Protein AF-A0ABD1NNC6-F1 (afdb_monomer_lite)

Organism: NCBI:txid126358

InterPro domains:
  IPR027443 Isopenicillin N synthase-like superfamily [G3DSA:2.60.120.330] (2-111)

Radius of gyration: 22.39 Å; chains: 1; bounding box: 36×54×61 Å

Secondary structure (DSSP, 8-state):
--------PPPP-TT-------TTT----------SSS------------TT-EE----SSTTPPPS-SS-EEHHHHHHHHHHHHHHHHHHHHHHHHHHHHHHTT--THHHHTT--

Sequence (116 aa):
MDGSKIWIAIQSMDGAFVVKLGDHGHNANHQVVVNSNYNKLSIETFQNPAPEAIVYLLKVRAGEKLVLEEPIMFSKMYKRKLSKNLELVRLKKLAKEKQLNQETNVKPELVEEILA

pLDDT: mean 80.96, std 15.36, range [38.5, 96.5]

Foldseek 3Di:
DDPDPDDDDDDDDPPDDDDADPPQPPHDDDDDDDDPPDDDDDDDDDDFDDQQDWDDRDDPDPPDDTPDPDIDRRVVVVVVVVVVVVVVVVVVVVVVVVVVVVVVVPDPVVVVVVVD

Structure (mmCIF, N/CA/C/O backbone):
data_AF-A0ABD1NNC6-F1
#
_entry.id   AF-A0ABD1NNC6-F1
#
loop_
_atom_site.group_PDB
_atom_site.id
_atom_site.type_symbol
_atom_site.label_atom_id
_atom_site.label_alt_id
_atom_site.label_comp_id
_atom_site.label_asym_id
_atom_site.label_entity_id
_atom_site.label_seq_id
_atom_site.pdbx_PDB_ins_code
_atom_site.Cartn_x
_atom_site.Cartn_y
_atom_site.Cartn_z
_atom_site.occupancy
_atom_site.B_iso_or_equiv
_atom_site.auth_seq_id
_atom_site.auth_comp_id
_atom_site.auth_asym_id
_atom_site.auth_atom_id
_atom_site.pdbx_PDB_model_num
ATOM 1 N N . MET A 1 1 ? -18.400 26.680 -4.429 1.00 38.50 1 MET A N 1
ATOM 2 C CA . MET A 1 1 ? -19.390 25.585 -4.494 1.00 38.50 1 MET A CA 1
ATOM 3 C C . MET A 1 1 ? -18.666 24.402 -5.090 1.00 38.50 1 MET A C 1
ATOM 5 O O . MET A 1 1 ? -18.397 24.388 -6.285 1.00 38.50 1 MET A O 1
ATOM 9 N N . ASP A 1 2 ? -18.235 23.492 -4.232 1.00 46.38 2 ASP A N 1
ATOM 10 C CA . ASP A 1 2 ? -17.313 22.425 -4.597 1.00 46.38 2 ASP A CA 1
ATOM 11 C C . ASP A 1 2 ? -18.135 21.314 -5.247 1.00 46.38 2 ASP A C 1
ATOM 13 O O . ASP A 1 2 ? -19.004 20.726 -4.605 1.00 46.38 2 ASP A O 1
ATOM 17 N N . GLY A 1 3 ? -17.915 21.079 -6.542 1.00 46.53 3 GLY A N 1
ATOM 18 C CA . GLY A 1 3 ? -18.621 20.064 -7.320 1.00 46.53 3 GLY A CA 1
ATOM 19 C C . GLY A 1 3 ? -18.517 18.678 -6.675 1.00 46.53 3 GLY A C 1
ATOM 20 O O .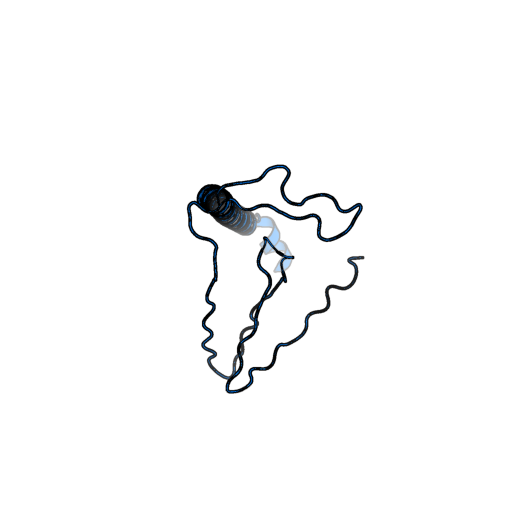 GLY A 1 3 ? -17.465 18.045 -6.713 1.00 46.53 3 GLY A O 1
ATOM 21 N N . SER A 1 4 ? -19.614 18.281 -6.025 1.00 54.50 4 SER A N 1
ATOM 22 C CA . SER A 1 4 ? -20.064 16.938 -5.627 1.00 54.50 4 SER A CA 1
ATOM 23 C C . SER A 1 4 ? -19.012 15.816 -5.583 1.00 54.50 4 SER A C 1
ATOM 25 O O . SER A 1 4 ? -18.989 14.910 -6.416 1.00 54.50 4 SER A O 1
ATOM 27 N N . LYS A 1 5 ? -18.211 15.773 -4.512 1.00 72.62 5 LYS A N 1
ATOM 28 C CA . LYS A 1 5 ? -17.555 14.520 -4.103 1.00 72.62 5 LYS A CA 1
ATOM 29 C C . LYS A 1 5 ? -18.616 13.563 -3.555 1.00 72.62 5 LYS A C 1
ATOM 31 O O . LYS A 1 5 ? -19.094 13.742 -2.438 1.00 72.62 5 LYS A O 1
ATOM 36 N N . ILE A 1 6 ? -18.988 12.565 -4.350 1.00 85.25 6 ILE A N 1
ATOM 37 C CA . ILE A 1 6 ? -19.880 11.484 -3.921 1.00 85.25 6 ILE A CA 1
ATOM 38 C C . ILE A 1 6 ? -19.051 10.462 -3.142 1.00 85.25 6 ILE A C 1
ATOM 40 O O . ILE A 1 6 ? -18.048 9.954 -3.643 1.00 85.25 6 ILE A O 1
ATOM 44 N N . TRP A 1 7 ? -19.479 10.153 -1.920 1.00 89.19 7 TRP A N 1
ATOM 45 C CA . TRP A 1 7 ? -18.920 9.066 -1.121 1.00 89.19 7 TRP A CA 1
ATOM 46 C C . TRP A 1 7 ? -19.817 7.840 -1.235 1.00 89.19 7 TRP A C 1
ATOM 48 O O . TRP A 1 7 ? -21.020 7.927 -1.002 1.00 89.19 7 TRP A O 1
ATOM 58 N N . ILE A 1 8 ? -19.226 6.697 -1.574 1.00 90.06 8 ILE A N 1
ATOM 59 C CA . ILE A 1 8 ? -19.934 5.420 -1.678 1.00 90.06 8 ILE A CA 1
ATOM 60 C C . ILE A 1 8 ? -19.445 4.514 -0.551 1.00 90.06 8 ILE A C 1
ATOM 62 O O . ILE A 1 8 ? -18.240 4.308 -0.387 1.00 90.06 8 ILE A O 1
ATOM 66 N N . ALA A 1 9 ? -20.379 3.976 0.231 1.00 92.00 9 ALA A N 1
ATOM 67 C CA . ALA A 1 9 ? -20.068 2.983 1.246 1.00 92.00 9 ALA A CA 1
ATOM 68 C C . ALA A 1 9 ? -19.806 1.629 0.577 1.00 92.00 9 ALA A C 1
ATOM 70 O O . ALA A 1 9 ? -20.667 1.093 -0.117 1.00 92.00 9 ALA A O 1
ATOM 71 N N . ILE A 1 10 ? -18.620 1.069 0.803 1.00 91.56 10 ILE A N 1
ATOM 72 C CA . ILE A 1 10 ? -18.273 -0.263 0.309 1.00 91.56 10 ILE A CA 1
ATOM 73 C C . ILE A 1 10 ? -18.679 -1.296 1.359 1.00 91.56 10 ILE A C 1
ATOM 75 O O . ILE A 1 10 ? -18.154 -1.292 2.477 1.00 91.56 10 ILE A O 1
ATOM 79 N N . GLN A 1 11 ? -19.624 -2.165 1.000 1.00 90.69 11 GLN A N 1
ATOM 80 C CA . GLN A 1 11 ? -20.038 -3.278 1.849 1.00 90.69 11 GLN A CA 1
ATOM 81 C C . GLN A 1 11 ? -18.976 -4.380 1.843 1.00 90.69 11 GLN A C 1
ATOM 83 O O . GLN A 1 11 ? -18.386 -4.690 0.810 1.00 90.69 11 GLN A O 1
ATOM 88 N N . SER A 1 12 ? -18.735 -4.970 3.013 1.00 88.31 12 SER A N 1
ATOM 89 C CA . SER A 1 12 ? -17.918 -6.177 3.116 1.00 88.31 12 SER A CA 1
ATOM 90 C C . SER A 1 12 ? -18.702 -7.361 2.552 1.00 88.31 12 SER A C 1
ATOM 92 O O . SER A 1 12 ? -19.861 -7.550 2.911 1.00 88.31 12 SER A O 1
ATOM 94 N N . MET A 1 13 ? -18.060 -8.163 1.708 1.00 91.94 13 MET A N 1
ATOM 95 C CA . MET A 1 13 ? -18.619 -9.395 1.154 1.00 91.94 13 MET A CA 1
ATOM 96 C C . MET A 1 13 ? -17.659 -10.541 1.444 1.00 91.94 13 MET A C 1
ATOM 98 O O . MET A 1 13 ? -16.443 -10.361 1.352 1.00 91.94 13 MET A O 1
ATOM 102 N N . ASP A 1 14 ? -18.199 -11.700 1.807 1.00 95.00 14 ASP A N 1
ATOM 103 C CA . ASP A 1 14 ? -17.374 -12.881 2.034 1.00 95.00 14 ASP A CA 1
ATOM 104 C C . ASP A 1 14 ? -16.708 -13.342 0.727 1.00 95.00 14 ASP A C 1
ATOM 106 O O . ASP A 1 14 ? -17.286 -13.223 -0.356 1.00 95.00 14 ASP A O 1
ATOM 110 N N . GLY A 1 15 ? -15.464 -13.810 0.823 1.00 95.06 15 GLY A N 1
ATOM 111 C CA . GLY A 1 15 ? -14.674 -14.257 -0.329 1.00 95.06 15 GLY A CA 1
ATOM 112 C C . GLY A 1 15 ? -14.255 -13.166 -1.329 1.00 95.06 15 GLY A C 1
ATOM 113 O O . GLY A 1 15 ? -13.762 -13.503 -2.404 1.00 95.06 15 GLY A O 1
ATOM 114 N N . ALA A 1 16 ? -14.417 -11.876 -1.009 1.00 95.19 16 ALA A N 1
ATOM 115 C CA . ALA A 1 16 ? -14.091 -10.772 -1.915 1.00 95.19 16 ALA A CA 1
ATOM 116 C C . ALA A 1 16 ? -13.020 -9.822 -1.357 1.00 95.19 16 ALA A C 1
ATOM 118 O O . ALA A 1 16 ? -12.905 -9.603 -0.151 1.00 95.19 16 ALA A O 1
ATOM 119 N N . PHE A 1 17 ? -12.272 -9.188 -2.263 1.00 94.69 17 PHE A N 1
ATOM 120 C CA . PHE A 1 17 ? -11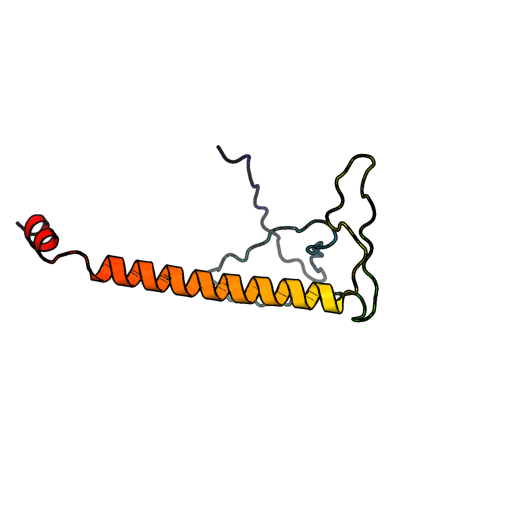.368 -8.081 -1.954 1.00 94.69 17 PHE A CA 1
ATOM 121 C C . PHE A 1 17 ? -11.675 -6.864 -2.827 1.00 94.69 17 PHE A C 1
ATOM 123 O O . PHE A 1 17 ? -12.152 -6.976 -3.955 1.00 94.69 17 PHE A O 1
ATOM 130 N N . VAL A 1 18 ? -11.383 -5.678 -2.295 1.00 92.75 18 VAL A N 1
ATOM 131 C CA . VAL A 1 18 ? -11.535 -4.408 -3.011 1.00 92.75 18 VAL A CA 1
ATOM 132 C C . VAL A 1 18 ? -10.196 -4.040 -3.633 1.00 92.75 18 VAL A C 1
ATOM 134 O O . VAL A 1 18 ? -9.200 -3.907 -2.923 1.00 92.75 18 VAL A O 1
ATOM 137 N N . VAL A 1 19 ? -10.175 -3.831 -4.949 1.00 91.56 19 VAL A N 1
ATOM 138 C CA . VAL A 1 19 ? -8.993 -3.335 -5.664 1.00 91.56 19 VAL A CA 1
ATOM 139 C C . VAL A 1 19 ? -9.117 -1.829 -5.854 1.00 91.56 19 VAL A C 1
ATOM 141 O O . VAL A 1 19 ? -10.140 -1.337 -6.328 1.00 91.56 19 VAL A O 1
ATOM 144 N N . LYS A 1 20 ? -8.062 -1.092 -5.504 1.00 88.94 20 LYS A N 1
ATOM 145 C CA . LYS A 1 20 ? -7.963 0.352 -5.730 1.00 88.94 20 LYS A CA 1
ATOM 146 C C . LYS A 1 20 ? -6.801 0.653 -6.662 1.00 88.94 20 LYS A C 1
ATOM 148 O O . LYS A 1 20 ? -5.727 0.067 -6.536 1.00 88.94 20 LYS A O 1
ATOM 153 N N . LEU A 1 21 ? -7.001 1.623 -7.549 1.00 85.69 21 LEU A N 1
ATOM 154 C CA . LEU A 1 21 ? -5.903 2.214 -8.301 1.00 85.69 21 LEU A CA 1
ATOM 155 C C . LEU A 1 21 ? -5.135 3.175 -7.393 1.00 85.69 21 LEU A C 1
ATOM 157 O O . LEU A 1 21 ? -5.705 4.082 -6.783 1.00 85.69 21 LEU A O 1
ATOM 161 N N . GLY A 1 22 ? -3.828 2.946 -7.293 1.00 79.62 22 GLY A N 1
ATOM 162 C CA . GLY A 1 22 ? -2.929 3.828 -6.561 1.00 79.62 22 GLY A CA 1
ATOM 163 C C . GLY A 1 22 ? -2.646 5.130 -7.311 1.00 79.62 22 GLY A C 1
ATOM 164 O O . GLY A 1 22 ? -3.129 5.362 -8.423 1.00 79.62 22 GLY A O 1
ATOM 165 N N . ASP A 1 23 ? -1.773 5.946 -6.719 1.00 72.88 23 ASP A N 1
ATOM 166 C CA . ASP A 1 23 ? -1.337 7.254 -7.236 1.00 72.88 23 ASP A CA 1
ATOM 167 C C . ASP A 1 23 ? -0.848 7.244 -8.697 1.00 72.88 23 ASP A C 1
ATOM 169 O O . ASP A 1 23 ? -0.834 8.286 -9.345 1.00 72.88 23 ASP A O 1
ATOM 173 N N . HIS A 1 24 ? -0.457 6.080 -9.219 1.00 69.06 24 HIS A N 1
ATOM 174 C CA . HIS A 1 24 ? 0.128 5.915 -10.551 1.00 69.06 24 HIS A CA 1
ATOM 175 C C . HIS A 1 24 ? -0.887 5.562 -11.652 1.00 69.06 24 HIS A C 1
ATOM 177 O O . HIS A 1 24 ? -0.529 5.614 -12.823 1.00 69.06 24 HIS A O 1
ATOM 183 N N . GLY A 1 25 ? -2.124 5.185 -11.299 1.00 60.22 25 GLY A N 1
ATOM 184 C 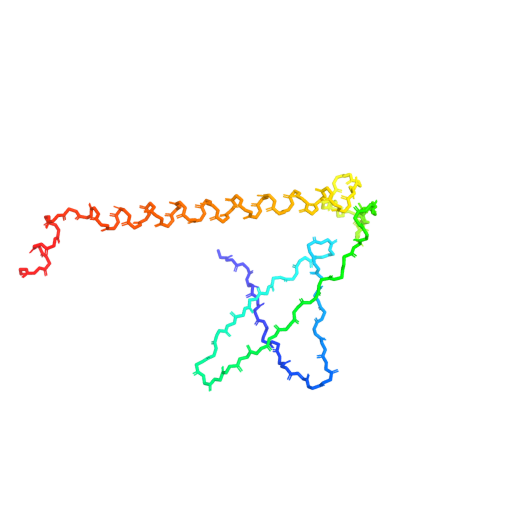CA . GLY A 1 25 ? -3.168 4.787 -12.259 1.00 60.22 25 GLY A CA 1
ATOM 185 C C . GLY A 1 25 ? -4.298 5.811 -12.370 1.00 60.22 25 GLY A C 1
ATOM 186 O O . GLY A 1 25 ? -4.635 6.243 -13.465 1.00 60.22 25 GLY A O 1
ATOM 187 N N . HIS A 1 26 ? -4.861 6.199 -11.224 1.00 66.69 26 HIS A N 1
ATOM 188 C CA . HIS A 1 26 ? -5.778 7.321 -10.986 1.00 66.69 26 HIS A CA 1
ATOM 189 C C . HIS A 1 26 ? -6.173 7.187 -9.509 1.00 66.69 26 HIS A C 1
ATOM 191 O O . HIS A 1 26 ? -6.854 6.225 -9.158 1.00 66.69 26 HIS A O 1
ATOM 197 N N . ASN A 1 27 ? -5.695 8.062 -8.620 1.00 70.44 27 ASN A N 1
ATOM 198 C CA . ASN A 1 27 ? -5.890 7.847 -7.182 1.00 70.44 27 ASN A CA 1
ATOM 199 C C . ASN A 1 27 ? -7.386 7.870 -6.815 1.00 70.44 27 ASN A C 1
ATOM 201 O O . ASN A 1 27 ? -8.062 8.888 -6.983 1.00 70.44 27 ASN A O 1
ATOM 205 N N . ALA A 1 28 ? -7.879 6.759 -6.269 1.00 77.94 28 ALA A N 1
ATOM 206 C CA . ALA A 1 28 ? -9.190 6.689 -5.645 1.00 77.94 28 ALA A CA 1
ATOM 207 C C . ALA A 1 28 ? -9.100 7.102 -4.165 1.00 77.94 28 ALA A C 1
ATOM 209 O O . ALA A 1 28 ? -8.665 6.329 -3.300 1.00 77.94 28 ALA A O 1
ATOM 210 N N . ASN A 1 29 ? -9.562 8.322 -3.867 1.00 84.88 29 ASN A N 1
ATOM 211 C CA . ASN A 1 29 ? -9.706 8.788 -2.490 1.00 84.88 29 ASN A CA 1
ATOM 212 C C . ASN A 1 29 ? -10.585 7.818 -1.696 1.00 84.88 29 ASN A C 1
ATOM 214 O O . ASN A 1 29 ? -11.666 7.431 -2.136 1.00 84.88 29 ASN A O 1
ATOM 218 N N . HIS A 1 30 ? -10.136 7.460 -0.500 1.00 88.69 30 HIS A N 1
ATOM 219 C CA . HIS A 1 30 ? -10.889 6.612 0.406 1.00 88.69 30 HIS A CA 1
ATOM 220 C C . HIS A 1 30 ? -10.679 7.069 1.844 1.00 88.69 30 HIS A C 1
ATOM 222 O O . HIS A 1 30 ? -9.669 7.684 2.184 1.00 88.69 30 HIS A O 1
ATOM 228 N N . GLN A 1 31 ? -11.654 6.755 2.686 1.00 91.25 31 GLN A N 1
ATOM 229 C CA . GLN A 1 31 ? -11.606 7.014 4.114 1.00 91.25 31 GLN A CA 1
ATOM 230 C C . GLN A 1 31 ? -12.254 5.853 4.859 1.00 91.25 31 GLN A C 1
ATOM 232 O O . GLN A 1 31 ? -13.063 5.112 4.296 1.00 91.25 31 GLN A O 1
ATOM 237 N N . VAL A 1 32 ? -11.901 5.714 6.130 1.00 91.19 32 VAL A N 1
ATOM 238 C CA . VAL A 1 32 ? -12.550 4.779 7.044 1.00 91.19 32 VAL A CA 1
ATOM 239 C C . VAL A 1 32 ? -13.362 5.598 8.034 1.00 91.19 32 VAL A C 1
ATOM 241 O O . VAL A 1 32 ? -12.845 6.536 8.635 1.00 91.19 32 VAL A O 1
ATOM 244 N N . VAL A 1 33 ? -14.636 5.244 8.184 1.00 90.12 33 VAL A N 1
ATOM 245 C CA . VAL A 1 33 ? -15.521 5.816 9.201 1.00 90.12 33 VAL A CA 1
ATOM 246 C C . VAL A 1 33 ? -15.627 4.809 10.340 1.00 90.12 33 VAL A C 1
ATOM 248 O O . VAL A 1 33 ? -15.858 3.622 10.101 1.00 90.12 33 VAL A O 1
ATOM 251 N N . VAL A 1 34 ? -15.401 5.277 11.565 1.00 89.88 34 VAL A N 1
ATOM 252 C CA . VAL A 1 34 ? -15.413 4.439 12.769 1.00 89.88 34 VAL A CA 1
ATOM 253 C C . VAL A 1 34 ? -16.853 4.055 13.114 1.00 89.88 34 VAL A C 1
ATOM 255 O O . VAL A 1 34 ? -17.764 4.864 12.948 1.00 89.88 34 VAL A O 1
ATOM 258 N N . ASN A 1 35 ? -17.057 2.828 13.594 1.00 88.00 35 ASN A N 1
ATOM 259 C CA . ASN A 1 35 ? -18.346 2.353 14.091 1.00 88.00 35 ASN A CA 1
ATOM 260 C C . ASN A 1 35 ? -18.282 2.207 15.622 1.00 88.00 35 ASN A C 1
ATOM 262 O O . ASN A 1 35 ? -17.281 1.722 16.140 1.00 88.00 35 ASN A O 1
ATOM 266 N N . SER A 1 36 ? -19.334 2.619 16.335 1.00 92.88 36 SER A N 1
ATOM 267 C CA . SER A 1 36 ? -19.448 2.515 17.799 1.00 92.88 36 SER A CA 1
ATOM 268 C C . SER A 1 36 ? -19.852 1.128 18.309 1.00 92.88 36 SER A C 1
ATOM 270 O O . SER A 1 36 ? -19.700 0.848 19.492 1.00 92.88 36 SER A O 1
ATOM 272 N N . ASN A 1 37 ? -20.400 0.274 17.447 1.00 95.19 37 ASN A N 1
ATOM 273 C CA . ASN A 1 37 ? -21.106 -0.944 17.850 1.00 95.19 37 ASN A CA 1
ATOM 274 C C . ASN A 1 37 ? -20.249 -2.206 17.726 1.00 95.19 37 ASN A C 1
ATOM 276 O O . ASN A 1 37 ? -20.574 -3.230 18.320 1.00 95.19 37 ASN A O 1
ATOM 280 N N . TYR A 1 38 ? -19.189 -2.168 16.919 1.00 90.56 38 TYR A N 1
ATOM 281 C CA . TYR A 1 38 ? -18.334 -3.326 16.681 1.00 90.56 38 TYR A CA 1
ATOM 282 C C . TYR A 1 38 ? -16.949 -2.927 16.180 1.00 90.56 38 TYR A C 1
ATOM 284 O O . TYR A 1 38 ? -16.747 -1.873 15.575 1.00 90.56 38 TYR A O 1
ATOM 292 N N . ASN A 1 39 ? -16.003 -3.842 16.374 1.00 92.62 39 ASN A N 1
ATOM 293 C CA . ASN A 1 39 ? -14.652 -3.720 15.849 1.00 92.62 39 ASN A CA 1
ATOM 294 C C . ASN A 1 39 ? -14.602 -4.184 14.388 1.00 92.62 39 ASN A C 1
ATOM 296 O O . ASN A 1 39 ? -15.225 -5.179 14.018 1.00 92.62 39 ASN A O 1
ATOM 300 N N . LYS A 1 40 ? -13.820 -3.490 13.556 1.00 90.94 40 LYS A N 1
ATOM 301 C CA . LYS A 1 40 ? -13.536 -3.889 12.172 1.00 90.94 40 LYS A CA 1
ATOM 302 C C . LYS A 1 40 ? -12.028 -4.011 11.976 1.00 90.94 40 LYS A C 1
ATOM 304 O O . LYS A 1 40 ? -11.308 -3.034 12.153 1.00 90.94 40 LYS A O 1
ATOM 309 N N . LEU A 1 41 ? -11.571 -5.193 11.563 1.00 92.38 41 LEU A N 1
ATOM 310 C CA . LEU A 1 41 ? -10.209 -5.414 11.079 1.00 92.38 41 LEU A CA 1
ATOM 311 C C . LEU A 1 41 ? -10.205 -5.356 9.548 1.00 92.38 41 LEU A C 1
ATOM 313 O O . LEU A 1 41 ? -11.113 -5.860 8.887 1.00 92.38 41 LEU A O 1
ATOM 317 N N . SER A 1 42 ? -9.209 -4.703 8.963 1.00 91.88 42 SER A N 1
ATOM 318 C CA . SER A 1 42 ? -9.019 -4.645 7.512 1.00 91.88 42 SER A CA 1
ATOM 319 C C . SER A 1 42 ? -7.530 -4.690 7.200 1.00 91.88 42 SER A C 1
ATOM 321 O O . SER A 1 42 ? -6.733 -4.085 7.913 1.00 91.88 42 SER A O 1
ATOM 323 N N . ILE A 1 43 ? -7.169 -5.422 6.148 1.00 94.19 43 ILE A N 1
ATOM 324 C CA . ILE A 1 43 ? -5.790 -5.586 5.683 1.00 94.19 43 ILE A CA 1
ATOM 325 C C . ILE A 1 43 ? -5.716 -4.986 4.281 1.00 94.19 43 ILE A C 1
ATOM 327 O O . ILE A 1 43 ? -6.513 -5.342 3.416 1.00 94.19 43 ILE A O 1
ATOM 331 N N . GLU A 1 44 ? -4.774 -4.072 4.058 1.00 93.31 44 GLU A N 1
ATOM 332 C CA . GLU A 1 44 ? -4.504 -3.488 2.743 1.00 93.31 44 GLU A CA 1
ATOM 333 C C . GLU A 1 44 ? -3.094 -3.884 2.304 1.00 93.31 44 GLU A C 1
ATOM 335 O O . GLU A 1 44 ? -2.118 -3.663 3.021 1.00 93.31 44 GLU A O 1
ATOM 340 N N . THR A 1 45 ? -2.992 -4.495 1.126 1.00 94.31 45 THR A N 1
ATOM 341 C CA . THR A 1 45 ? -1.713 -4.903 0.539 1.00 94.31 45 THR A CA 1
ATOM 342 C C . THR A 1 45 ? -1.416 -4.062 -0.689 1.00 94.31 45 THR A C 1
ATOM 344 O O . THR A 1 45 ? -2.269 -3.926 -1.568 1.00 94.31 45 THR A O 1
ATOM 347 N N . PHE A 1 46 ? -0.192 -3.550 -0.786 1.00 90.31 46 PHE A N 1
ATOM 348 C CA . PHE A 1 46 ? 0.251 -2.752 -1.923 1.00 90.31 46 PHE A CA 1
ATOM 349 C C . PHE A 1 46 ? 1.061 -3.617 -2.883 1.00 90.31 46 PHE A C 1
ATOM 351 O O . PHE A 1 46 ? 2.158 -4.060 -2.550 1.00 90.31 46 PHE A O 1
ATOM 358 N N . GLN A 1 47 ? 0.524 -3.827 -4.082 1.00 92.31 47 GLN A N 1
ATOM 359 C CA . GLN A 1 47 ? 1.242 -4.479 -5.173 1.00 92.31 47 GLN A CA 1
ATOM 360 C C . GLN A 1 47 ? 2.005 -3.409 -5.954 1.00 92.31 47 GLN A C 1
ATOM 362 O O . GLN A 1 47 ? 1.408 -2.591 -6.653 1.00 92.31 47 GLN A O 1
ATOM 367 N N . ASN A 1 48 ? 3.324 -3.381 -5.776 1.00 91.00 48 ASN A N 1
ATOM 368 C CA . ASN A 1 48 ? 4.204 -2.361 -6.334 1.00 91.00 48 ASN A CA 1
ATOM 369 C C . ASN A 1 48 ? 5.185 -2.972 -7.346 1.00 91.00 48 ASN A C 1
ATOM 371 O O . ASN A 1 48 ? 5.555 -4.138 -7.203 1.00 91.00 48 ASN A O 1
ATOM 375 N N . PRO A 1 49 ? 5.660 -2.188 -8.331 1.00 92.06 49 PRO A N 1
ATOM 376 C CA . PRO A 1 49 ? 6.779 -2.590 -9.176 1.00 92.06 49 PRO A CA 1
ATOM 377 C C . PRO A 1 49 ? 8.041 -2.911 -8.363 1.00 92.06 49 PRO A C 1
ATOM 379 O O . PRO A 1 49 ? 8.220 -2.415 -7.246 1.00 92.06 49 PRO A O 1
ATOM 382 N N . ALA A 1 50 ? 8.952 -3.679 -8.964 1.00 95.62 50 ALA A N 1
ATOM 383 C CA . ALA A 1 50 ? 10.282 -3.892 -8.401 1.00 95.62 50 ALA A CA 1
ATOM 384 C C . ALA A 1 50 ? 11.002 -2.542 -8.163 1.00 95.62 50 ALA A C 1
ATOM 386 O O . ALA A 1 50 ? 10.794 -1.599 -8.933 1.00 95.62 50 ALA A O 1
ATOM 387 N N . PRO A 1 51 ? 11.845 -2.406 -7.122 1.00 94.44 51 PRO A N 1
ATOM 388 C CA . PRO A 1 51 ? 12.519 -1.146 -6.786 1.00 94.44 51 PRO A CA 1
ATOM 389 C C . PRO A 1 51 ? 13.284 -0.491 -7.945 1.00 94.44 51 PRO A C 1
ATOM 391 O O . PRO A 1 51 ? 13.317 0.738 -8.048 1.00 94.44 51 PRO A O 1
ATOM 394 N N . GLU A 1 52 ? 13.886 -1.309 -8.798 1.00 96.50 52 GLU A N 1
ATOM 395 C CA . GLU A 1 52 ? 14.676 -0.968 -9.979 1.00 96.50 52 GLU A CA 1
ATOM 396 C C . GLU A 1 52 ? 13.834 -0.772 -11.246 1.00 96.50 52 GLU A C 1
ATOM 398 O O . GLU A 1 52 ? 14.339 -0.253 -12.242 1.00 96.50 52 GLU A O 1
ATOM 403 N N . ALA A 1 53 ? 12.547 -1.133 -11.215 1.00 94.81 53 ALA A N 1
ATOM 404 C CA . ALA A 1 53 ? 11.661 -0.971 -12.357 1.00 94.81 53 ALA A CA 1
ATOM 405 C C . ALA A 1 53 ? 11.508 0.511 -12.717 1.00 94.81 53 ALA A C 1
ATOM 407 O O . ALA A 1 53 ? 11.302 1.370 -11.852 1.00 94.81 53 ALA A O 1
ATOM 408 N N . ILE A 1 54 ? 11.575 0.807 -14.014 1.00 91.88 54 ILE A N 1
ATOM 409 C CA . ILE A 1 54 ? 11.306 2.142 -14.543 1.00 91.88 54 ILE A CA 1
ATOM 410 C C . ILE A 1 54 ? 9.801 2.264 -14.766 1.00 91.88 54 ILE A C 1
ATOM 412 O O . ILE A 1 54 ? 9.202 1.508 -15.528 1.00 91.88 54 ILE A O 1
ATOM 416 N N . VAL A 1 55 ? 9.187 3.225 -14.085 1.00 87.75 55 VAL A N 1
ATOM 417 C CA . VAL A 1 55 ? 7.771 3.547 -14.227 1.00 87.75 55 VAL A CA 1
ATOM 418 C C . VAL A 1 55 ? 7.619 4.546 -15.366 1.00 87.75 55 VAL A C 1
ATOM 420 O O . VAL A 1 55 ? 8.098 5.679 -15.281 1.00 87.75 55 VAL A O 1
ATOM 423 N N . TYR A 1 56 ? 6.931 4.115 -16.419 1.00 83.50 56 TYR A N 1
ATOM 424 C CA . TYR A 1 56 ? 6.489 4.959 -17.523 1.00 83.50 56 TYR A CA 1
ATOM 425 C C . TYR A 1 56 ? 5.013 5.263 -17.326 1.00 83.50 56 TYR A C 1
ATOM 427 O O . TYR A 1 56 ? 4.210 4.343 -17.167 1.00 83.50 56 TYR A O 1
ATOM 435 N N . LEU A 1 57 ? 4.637 6.537 -17.367 1.00 72.81 57 LEU A N 1
ATOM 436 C CA . LEU A 1 57 ? 3.227 6.875 -17.447 1.00 72.81 57 LEU A CA 1
ATOM 437 C C . LEU A 1 57 ? 2.825 6.959 -18.917 1.00 72.81 57 LEU A C 1
ATOM 439 O O . LEU A 1 57 ? 3.256 7.852 -19.645 1.00 72.81 57 LEU A O 1
ATOM 443 N N . LEU A 1 58 ? 2.008 6.008 -19.351 1.00 65.56 58 LEU A N 1
ATOM 444 C CA . LEU A 1 58 ? 1.413 6.038 -20.678 1.00 65.56 58 LEU A CA 1
ATOM 445 C C . LEU A 1 58 ? 0.316 7.107 -20.705 1.00 65.56 58 LEU A C 1
ATOM 447 O O . LEU A 1 58 ? -0.427 7.268 -19.736 1.00 65.56 58 LEU A O 1
ATOM 451 N N . LYS A 1 59 ? 0.199 7.836 -21.819 1.00 64.31 59 LYS A N 1
ATOM 452 C CA . LYS A 1 59 ? -0.970 8.693 -22.056 1.00 64.31 59 LYS A CA 1
ATOM 453 C C . LYS A 1 59 ? -2.202 7.792 -22.043 1.00 64.31 59 LYS A C 1
ATOM 455 O O . LYS A 1 59 ? -2.320 6.930 -22.910 1.00 64.31 59 LYS A O 1
ATOM 460 N N . VAL A 1 60 ? -3.085 7.968 -21.062 1.00 63.44 60 VAL A N 1
ATOM 461 C CA . VAL A 1 60 ? -4.306 7.158 -20.959 1.00 63.44 60 VAL A CA 1
ATOM 462 C C . VAL A 1 60 ? -5.247 7.508 -22.114 1.00 63.44 60 VAL A C 1
ATOM 464 O O . VAL A 1 60 ? -5.877 6.615 -22.680 1.00 63.44 60 VAL A O 1
ATOM 467 N N . ARG A 1 61 ? -5.288 8.785 -22.532 1.00 66.38 61 ARG A N 1
ATOM 468 C CA . ARG A 1 61 ? -5.990 9.243 -23.744 1.00 66.38 61 ARG A CA 1
ATOM 469 C C . ARG A 1 61 ? -5.193 10.286 -24.532 1.00 66.38 61 ARG A C 1
ATOM 471 O O . ARG A 1 61 ? -4.330 10.987 -23.999 1.00 66.38 61 ARG A O 1
ATOM 478 N N . ALA A 1 62 ? -5.491 10.401 -25.826 1.00 69.12 62 ALA A N 1
ATOM 479 C CA . ALA A 1 62 ? -4.925 11.441 -26.679 1.00 69.12 62 ALA A CA 1
ATOM 480 C C . ALA A 1 62 ? -5.332 12.836 -26.164 1.00 69.12 62 ALA A C 1
ATOM 482 O O . ALA A 1 62 ? -6.512 13.101 -25.963 1.00 69.12 62 ALA A O 1
ATOM 483 N N . GLY A 1 63 ? -4.350 13.718 -25.945 1.00 70.00 63 GLY A N 1
ATOM 484 C CA . GLY A 1 63 ? -4.567 15.087 -25.454 1.00 70.00 63 GLY A CA 1
ATOM 485 C C . GLY A 1 63 ? -4.451 15.278 -23.935 1.00 70.00 63 GLY A C 1
ATOM 486 O O . GLY A 1 63 ? -4.440 16.418 -23.480 1.00 70.00 63 GLY A O 1
ATOM 487 N N . GLU A 1 64 ? -4.305 14.211 -23.143 1.00 69.62 64 GLU A N 1
ATOM 488 C CA . GLU A 1 64 ? -4.120 14.335 -21.690 1.00 69.62 64 GLU A CA 1
ATOM 489 C C . GLU A 1 64 ? -2.677 14.717 -21.315 1.00 69.62 64 GLU A C 1
ATOM 491 O O . GLU A 1 64 ? -1.701 14.227 -21.898 1.00 69.62 64 GLU A O 1
ATOM 496 N N . LYS A 1 65 ? -2.537 15.591 -20.306 1.00 65.69 65 LYS A N 1
ATOM 497 C CA . LYS A 1 65 ? -1.240 15.938 -19.714 1.00 65.69 65 LYS A CA 1
ATOM 498 C C . LYS A 1 65 ? -0.706 14.733 -18.939 1.00 65.69 65 LYS A C 1
ATOM 500 O O . LYS A 1 65 ? -1.407 14.169 -18.103 1.00 65.69 65 LYS A O 1
ATOM 505 N N . LEU A 1 66 ? 0.550 14.367 -19.185 1.00 66.50 66 LEU A N 1
ATOM 506 C CA . LEU A 1 66 ? 1.217 13.322 -18.415 1.00 66.50 66 LEU A CA 1
ATOM 507 C C . LEU A 1 66 ? 1.335 13.742 -16.939 1.00 66.50 66 LEU A C 1
ATOM 509 O O . LEU A 1 66 ? 1.757 14.857 -16.638 1.00 66.50 66 LEU A O 1
ATOM 513 N N . VAL A 1 67 ? 0.990 12.835 -16.019 1.00 64.44 67 VAL A N 1
ATOM 514 C CA . VAL A 1 67 ? 1.201 13.016 -14.566 1.00 64.44 67 VAL A CA 1
ATOM 515 C C . VAL A 1 67 ? 2.697 12.945 -14.213 1.00 64.44 67 VAL A C 1
ATOM 517 O O . VAL A 1 67 ? 3.126 13.515 -13.212 1.00 64.44 67 VAL A O 1
ATOM 520 N N . LEU A 1 68 ? 3.500 12.289 -15.056 1.00 69.00 68 LEU A N 1
ATOM 521 C CA . LEU A 1 68 ? 4.958 12.210 -14.969 1.00 69.00 68 LEU A CA 1
ATOM 522 C C . LEU A 1 68 ? 5.578 12.755 -16.254 1.00 69.00 68 LEU A C 1
ATOM 524 O O . LEU A 1 68 ? 5.297 12.251 -17.336 1.00 69.00 68 LEU A O 1
ATOM 528 N N . GLU A 1 69 ? 6.429 13.767 -16.119 1.00 71.44 69 GLU A N 1
ATOM 529 C CA . GLU A 1 69 ? 7.131 14.384 -17.251 1.00 71.44 69 GLU A CA 1
ATOM 530 C C . GLU A 1 69 ? 8.182 13.441 -17.851 1.00 71.44 69 GLU A C 1
ATOM 532 O O . GLU A 1 69 ? 8.356 13.410 -19.066 1.00 71.44 69 GLU A O 1
ATOM 537 N N . GLU A 1 70 ? 8.822 12.621 -17.012 1.00 80.88 70 GLU A N 1
ATOM 538 C CA . GLU A 1 70 ? 9.863 11.678 -17.417 1.00 80.88 70 GLU A CA 1
ATOM 539 C C . GLU A 1 70 ? 9.712 10.324 -16.703 1.00 80.88 70 GLU A C 1
ATOM 541 O O . GLU A 1 70 ? 9.229 10.275 -15.562 1.00 80.88 70 GLU A O 1
ATOM 546 N N . PRO A 1 71 ? 10.160 9.220 -17.333 1.00 87.69 71 PRO A N 1
ATOM 547 C CA . PRO A 1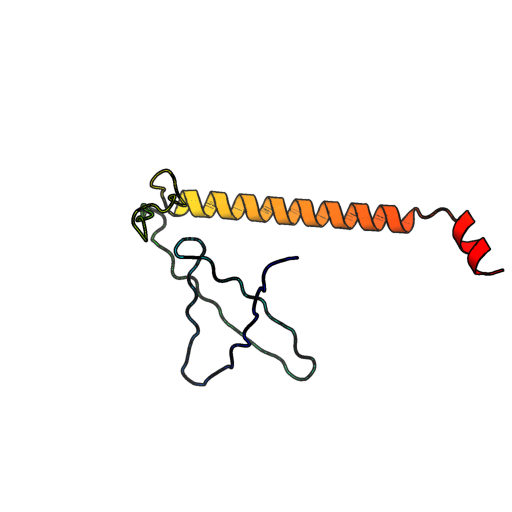 71 ? 10.242 7.922 -16.680 1.00 87.69 71 PRO A CA 1
ATOM 548 C C . PRO A 1 71 ? 11.126 7.977 -15.432 1.00 87.69 71 PRO A C 1
ATOM 550 O O . PRO A 1 71 ? 12.184 8.608 -15.415 1.00 87.69 71 PRO A O 1
ATOM 553 N N . ILE A 1 72 ? 10.715 7.285 -14.373 1.00 90.69 72 ILE A N 1
ATOM 554 C CA . ILE A 1 72 ? 11.429 7.299 -13.096 1.00 90.69 72 ILE A CA 1
ATOM 555 C C . ILE A 1 72 ? 11.511 5.901 -12.501 1.00 90.69 72 ILE A C 1
ATOM 557 O O . ILE A 1 72 ? 10.557 5.133 -12.540 1.00 90.69 72 ILE A O 1
ATOM 561 N N . MET A 1 73 ? 12.649 5.582 -11.892 1.00 93.88 73 MET A N 1
ATOM 562 C CA . MET A 1 73 ? 12.799 4.353 -11.120 1.00 93.88 73 MET A CA 1
ATOM 563 C C . MET A 1 73 ? 11.832 4.337 -9.925 1.00 93.88 73 MET A C 1
ATOM 565 O O . MET A 1 73 ? 11.757 5.322 -9.176 1.00 93.88 73 MET A O 1
ATOM 569 N N . PHE A 1 74 ? 11.126 3.223 -9.719 1.00 91.75 74 PHE A N 1
ATOM 570 C CA . PHE A 1 74 ? 10.090 3.096 -8.693 1.00 91.75 74 PHE A CA 1
ATOM 571 C C . PHE A 1 74 ? 10.608 3.468 -7.298 1.00 91.75 74 PHE A C 1
ATOM 573 O O . PHE A 1 74 ? 9.992 4.270 -6.598 1.00 91.75 74 PHE A O 1
ATOM 580 N N . SER A 1 75 ? 11.796 2.993 -6.920 1.00 94.44 75 SER A N 1
ATOM 581 C CA . SER A 1 75 ? 12.422 3.324 -5.633 1.00 94.44 75 SER A CA 1
ATOM 582 C C . SER A 1 75 ? 12.662 4.828 -5.433 1.00 94.44 75 SER A C 1
ATOM 584 O O . SER A 1 75 ? 12.443 5.355 -4.339 1.00 94.44 75 SER A O 1
ATOM 586 N N . LYS A 1 76 ? 13.075 5.557 -6.479 1.00 93.06 76 LYS A N 1
ATOM 587 C CA . LYS A 1 76 ? 13.301 7.013 -6.429 1.00 93.06 76 LYS A CA 1
ATOM 588 C C . LYS A 1 76 ? 11.983 7.762 -6.260 1.00 93.06 76 LYS A C 1
ATOM 590 O O . LYS A 1 76 ? 11.901 8.711 -5.479 1.00 93.06 76 LYS A O 1
ATOM 595 N N . MET A 1 77 ? 10.950 7.322 -6.968 1.00 88.69 77 MET A N 1
ATOM 596 C CA . MET A 1 77 ? 9.600 7.865 -6.856 1.00 88.69 77 MET A CA 1
ATOM 597 C C . MET A 1 77 ? 8.999 7.614 -5.467 1.00 88.69 77 MET A C 1
ATOM 599 O O . MET A 1 77 ? 8.520 8.557 -4.834 1.00 88.69 77 MET A O 1
ATOM 603 N N . TYR A 1 78 ? 9.103 6.384 -4.957 1.00 90.31 78 TYR A N 1
ATOM 604 C CA . TYR A 1 78 ? 8.637 6.005 -3.623 1.00 90.31 78 TYR A CA 1
ATOM 605 C C . TYR A 1 78 ? 9.304 6.852 -2.533 1.00 90.31 78 TYR A C 1
ATOM 607 O O . TYR A 1 78 ? 8.615 7.442 -1.701 1.00 90.31 78 TYR A O 1
ATOM 615 N N . LYS A 1 79 ? 10.635 7.017 -2.592 1.00 93.00 79 LYS A N 1
ATOM 616 C CA . LYS A 1 79 ? 11.383 7.895 -1.674 1.00 93.00 79 LYS A CA 1
ATOM 617 C C . LYS A 1 79 ? 10.865 9.334 -1.712 1.00 93.00 79 LYS A C 1
ATOM 619 O O . LYS A 1 79 ? 10.582 9.903 -0.663 1.00 93.00 79 LYS A O 1
ATOM 624 N N . ARG A 1 80 ? 10.663 9.908 -2.908 1.00 90.56 80 ARG A N 1
ATOM 625 C CA . ARG A 1 80 ? 10.103 11.267 -3.064 1.00 90.56 80 ARG A CA 1
ATOM 626 C C . ARG A 1 80 ? 8.717 11.392 -2.426 1.00 90.56 80 ARG A C 1
ATOM 628 O O . ARG A 1 80 ? 8.452 12.393 -1.762 1.00 90.56 80 ARG A O 1
ATOM 635 N N . LYS A 1 81 ? 7.836 10.405 -2.626 1.00 87.62 81 LYS A N 1
ATOM 636 C CA . LYS A 1 81 ? 6.488 10.399 -2.036 1.00 87.62 81 LYS A CA 1
ATOM 637 C C . LYS A 1 81 ? 6.557 10.324 -0.512 1.00 87.62 81 LYS A C 1
ATOM 639 O O . LYS A 1 81 ? 5.909 11.123 0.160 1.00 87.62 81 LYS A O 1
ATOM 644 N N . LEU A 1 82 ? 7.369 9.414 0.021 1.00 90.38 82 LEU A N 1
ATOM 645 C CA . LEU A 1 82 ? 7.531 9.235 1.459 1.00 90.38 82 LEU A CA 1
ATOM 646 C C . LEU A 1 82 ? 8.059 10.508 2.131 1.00 90.38 82 LEU A C 1
ATOM 648 O O . LEU A 1 82 ? 7.458 10.973 3.095 1.00 90.38 82 LEU A O 1
ATOM 652 N N . SER A 1 83 ? 9.114 11.123 1.587 1.00 93.25 83 SER A N 1
ATOM 653 C CA . SER A 1 83 ? 9.662 12.376 2.123 1.00 93.25 83 SER A CA 1
ATOM 654 C C . SER A 1 83 ? 8.623 13.500 2.150 1.00 93.25 83 SER A C 1
ATOM 656 O O . SER A 1 83 ? 8.483 14.179 3.162 1.00 93.25 83 SER A O 1
ATOM 658 N N . LYS A 1 84 ? 7.834 13.661 1.076 1.00 90.81 84 LYS A N 1
ATOM 659 C CA . LYS A 1 84 ? 6.741 14.649 1.038 1.00 90.81 84 LYS A CA 1
ATOM 660 C C . LYS A 1 84 ? 5.673 14.370 2.098 1.00 90.81 84 LYS A C 1
ATOM 662 O O . LYS A 1 84 ? 5.208 15.300 2.750 1.00 90.81 84 LYS A O 1
ATOM 667 N N . ASN A 1 85 ? 5.292 13.105 2.282 1.00 89.12 85 ASN A N 1
ATOM 668 C CA . ASN A 1 85 ? 4.306 12.722 3.292 1.00 89.12 85 ASN A CA 1
ATOM 669 C C . ASN A 1 85 ? 4.804 13.031 4.711 1.00 89.12 85 ASN A C 1
ATOM 671 O O . ASN A 1 85 ? 4.042 13.565 5.515 1.00 89.12 85 ASN A O 1
ATOM 675 N N . LEU A 1 86 ? 6.077 12.748 5.007 1.00 93.06 86 LEU A N 1
ATOM 676 C CA . LEU A 1 86 ? 6.686 13.057 6.304 1.00 93.06 86 LEU A CA 1
ATOM 677 C C . LEU A 1 86 ? 6.699 14.566 6.583 1.00 93.06 86 LEU A C 1
ATOM 679 O O . LEU A 1 86 ? 6.297 14.986 7.669 1.00 93.06 86 LEU A O 1
ATOM 683 N N . GLU A 1 87 ? 7.071 15.388 5.598 1.00 95.00 87 GLU A N 1
ATOM 684 C CA . GLU A 1 87 ? 7.011 16.849 5.739 1.00 95.00 87 GLU A CA 1
ATOM 685 C C . GLU A 1 87 ? 5.582 17.348 5.973 1.00 95.00 87 GLU A C 1
ATOM 687 O O . GLU A 1 87 ? 5.354 18.178 6.851 1.00 95.00 87 GLU A O 1
ATOM 692 N N . LEU A 1 88 ? 4.588 16.808 5.261 1.00 93.25 88 LEU A N 1
ATOM 693 C CA . LEU A 1 88 ? 3.185 17.172 5.484 1.00 93.25 88 LEU A CA 1
ATOM 694 C C . LEU A 1 88 ? 2.711 16.826 6.900 1.00 93.25 88 LEU A C 1
ATOM 696 O O . LEU A 1 88 ? 2.001 17.621 7.517 1.00 93.25 88 LEU A O 1
A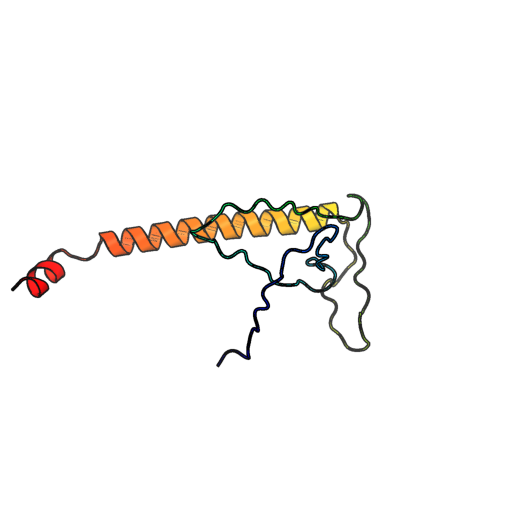TOM 700 N N . VAL A 1 89 ? 3.101 15.665 7.433 1.00 94.00 89 VAL A N 1
ATOM 701 C CA . VAL A 1 89 ? 2.795 15.282 8.821 1.00 94.00 89 VAL A CA 1
ATOM 702 C C . VAL A 1 89 ? 3.446 16.259 9.801 1.00 94.00 89 VAL A C 1
ATOM 704 O O . VAL A 1 89 ? 2.779 16.737 10.721 1.00 94.00 89 VAL A O 1
ATOM 707 N N . ARG A 1 90 ? 4.715 16.619 9.573 1.00 95.56 90 ARG A N 1
ATOM 708 C CA . ARG A 1 90 ? 5.445 17.595 10.392 1.00 95.56 90 ARG A CA 1
ATOM 709 C C . ARG A 1 90 ? 4.755 18.960 10.396 1.00 95.56 90 ARG A C 1
ATOM 711 O O . ARG A 1 90 ? 4.526 19.525 11.463 1.00 95.56 90 ARG A O 1
ATOM 718 N N . LEU A 1 91 ? 4.371 19.463 9.224 1.00 95.44 91 LEU A N 1
ATOM 719 C CA . LEU A 1 91 ? 3.669 20.741 9.080 1.00 95.44 91 LEU A CA 1
ATOM 720 C C . LEU A 1 91 ? 2.296 20.727 9.762 1.00 95.44 91 LEU A C 1
ATOM 722 O O . LEU A 1 91 ? 1.954 21.687 10.449 1.00 95.44 91 LEU A O 1
ATOM 726 N N . LYS A 1 92 ? 1.530 19.634 9.636 1.00 93.19 92 LYS A N 1
ATOM 727 C CA . LYS A 1 92 ? 0.241 19.474 10.332 1.00 93.19 92 LYS A CA 1
ATOM 728 C C . LYS A 1 92 ? 0.400 19.494 11.851 1.00 93.19 92 LYS A C 1
ATOM 730 O O . LYS A 1 92 ? -0.404 20.127 12.530 1.00 93.19 92 LYS A O 1
ATOM 735 N N . LYS A 1 93 ? 1.437 18.836 12.378 1.00 94.00 93 LYS A N 1
ATOM 736 C CA . LYS A 1 93 ? 1.750 18.857 13.812 1.00 94.00 93 LYS A CA 1
ATOM 737 C C . LYS A 1 93 ? 2.050 20.281 14.293 1.00 94.00 93 LYS A C 1
ATOM 739 O O . LYS A 1 93 ? 1.396 20.747 15.219 1.00 94.00 93 LYS A O 1
ATOM 744 N N . LEU A 1 94 ? 2.948 20.994 13.607 1.00 94.06 94 LEU A N 1
ATOM 745 C CA . LEU A 1 94 ? 3.302 22.381 13.942 1.00 94.06 94 LEU A CA 1
ATOM 746 C C . LEU A 1 94 ? 2.101 23.335 13.857 1.00 94.06 94 LEU A C 1
ATOM 748 O O . LEU A 1 94 ? 1.965 24.236 14.680 1.00 94.06 94 LEU A O 1
ATOM 752 N N . ALA A 1 95 ? 1.222 23.150 12.868 1.00 93.25 95 ALA A N 1
ATOM 753 C CA . ALA A 1 95 ? 0.005 23.949 12.739 1.00 93.25 95 ALA A CA 1
ATOM 754 C C . ALA A 1 95 ? -0.949 23.728 13.924 1.00 93.25 95 ALA A C 1
ATOM 756 O O . ALA A 1 95 ? -1.465 24.698 14.473 1.00 93.25 95 ALA A O 1
ATOM 757 N N . LYS A 1 96 ? -1.129 22.473 14.356 1.00 92.38 96 LYS A N 1
ATOM 758 C CA . LYS A 1 96 ? -1.966 22.130 15.514 1.00 92.38 96 LYS A CA 1
ATOM 759 C C . LYS A 1 96 ? -1.402 22.696 16.823 1.00 92.38 96 LYS A C 1
ATOM 761 O O . LYS A 1 96 ? -2.158 23.212 17.634 1.00 92.38 96 LYS A O 1
ATOM 766 N N . GLU A 1 97 ? -0.082 22.647 17.006 1.00 91.19 97 GLU A N 1
ATOM 767 C CA . GLU A 1 97 ? 0.594 23.247 18.169 1.00 91.19 97 GLU A CA 1
ATOM 768 C C . GLU A 1 97 ? 0.436 24.776 18.201 1.00 91.19 97 GLU A C 1
ATOM 770 O O . GLU A 1 97 ? 0.169 25.348 19.255 1.00 91.19 97 GLU A O 1
ATOM 775 N N . LYS A 1 98 ? 0.535 25.450 17.046 1.00 89.06 98 LYS A N 1
ATOM 776 C CA . LYS A 1 98 ? 0.287 26.898 16.950 1.00 89.06 98 LYS A CA 1
ATOM 777 C C . LYS A 1 98 ? -1.159 27.276 17.274 1.00 89.06 98 LYS A C 1
ATOM 779 O O . LYS A 1 98 ? -1.355 28.266 17.967 1.00 89.06 98 LYS A O 1
ATOM 784 N N . GLN A 1 99 ? -2.138 26.509 16.789 1.00 85.88 99 GLN A N 1
ATOM 785 C CA . GLN A 1 99 ? -3.556 26.730 17.102 1.00 85.88 99 GLN A CA 1
ATOM 786 C C . GLN A 1 99 ? -3.818 26.589 18.603 1.00 85.88 99 GLN A C 1
ATOM 788 O O . GLN A 1 99 ? -4.393 27.491 19.202 1.00 85.88 99 GLN A O 1
ATOM 793 N N . LEU A 1 100 ? -3.295 25.527 19.226 1.00 80.94 100 LEU A N 1
ATOM 794 C CA . LEU A 1 100 ? -3.433 25.318 20.667 1.00 80.94 100 LEU A CA 1
ATOM 795 C C . LEU A 1 100 ? -2.821 26.473 21.474 1.00 80.94 100 LEU A C 1
ATOM 797 O O . LEU A 1 100 ? -3.459 26.988 22.384 1.00 80.94 100 LEU A O 1
ATOM 801 N N . ASN A 1 101 ? -1.623 26.934 21.100 1.00 76.31 101 ASN A N 1
ATOM 802 C CA . ASN A 1 101 ? -0.966 28.055 21.777 1.00 76.31 101 ASN A CA 1
ATOM 803 C C . ASN A 1 101 ? -1.727 29.385 21.622 1.00 76.31 101 ASN A C 1
ATOM 805 O O . ASN A 1 101 ? -1.625 30.249 22.490 1.00 76.31 101 ASN A O 1
ATOM 809 N N . GLN A 1 102 ? -2.461 29.573 20.520 1.00 70.94 102 GLN A N 1
ATOM 810 C CA . GLN A 1 102 ? -3.312 30.748 20.299 1.00 70.94 102 GLN A CA 1
ATOM 811 C C . GLN A 1 102 ? -4.609 30.671 21.116 1.00 70.94 102 GLN A C 1
ATOM 813 O O . GLN A 1 102 ? -5.006 31.676 21.698 1.00 70.94 102 GLN A O 1
ATOM 818 N N . GLU A 1 103 ? -5.224 29.490 21.219 1.00 64.94 103 GLU A N 1
ATOM 819 C CA . GLU A 1 103 ? -6.404 29.240 22.062 1.00 64.94 103 GLU A CA 1
ATOM 820 C C . GLU A 1 103 ? -6.090 29.397 23.559 1.00 64.94 103 GLU A C 1
ATOM 822 O O . GLU A 1 103 ? -6.891 29.954 24.303 1.00 64.94 103 GLU A O 1
ATOM 827 N N . THR A 1 104 ? -4.897 28.997 24.011 1.00 58.28 104 THR A N 1
ATOM 828 C CA . THR A 1 104 ? -4.464 29.191 25.408 1.00 58.28 104 THR A CA 1
ATOM 829 C C . THR A 1 104 ? -4.029 30.622 25.735 1.00 58.28 104 THR A C 1
ATOM 831 O O . THR A 1 104 ? -3.847 30.941 26.905 1.00 58.28 104 THR A O 1
ATOM 834 N N . ASN A 1 105 ? -3.833 31.481 24.728 1.00 56.69 105 ASN A N 1
ATOM 835 C CA . ASN A 1 105 ? -3.411 32.878 24.899 1.00 56.69 105 ASN A CA 1
ATOM 836 C C . ASN A 1 105 ? -4.571 33.871 24.676 1.00 56.69 105 ASN A C 1
ATOM 838 O O . ASN A 1 105 ? -4.345 35.059 24.434 1.00 56.69 105 ASN A O 1
ATOM 842 N N . VAL A 1 106 ? -5.822 33.394 24.740 1.00 55.59 106 VAL A N 1
ATOM 843 C CA . VAL A 1 106 ? -6.999 34.264 24.860 1.00 55.59 106 VAL A CA 1
ATOM 844 C C . VAL A 1 106 ? -6.867 35.032 26.176 1.00 55.59 106 VAL A C 1
ATOM 846 O O . VAL A 1 106 ? -6.783 34.441 27.251 1.00 55.59 106 VAL A O 1
ATOM 849 N N . LYS A 1 107 ? -6.771 36.361 26.072 1.00 55.69 107 LYS A N 1
ATOM 850 C CA . LYS A 1 107 ? -6.567 37.268 27.205 1.00 55.69 107 LYS A CA 1
ATOM 851 C C . LYS A 1 107 ? -7.650 37.055 28.279 1.00 55.69 107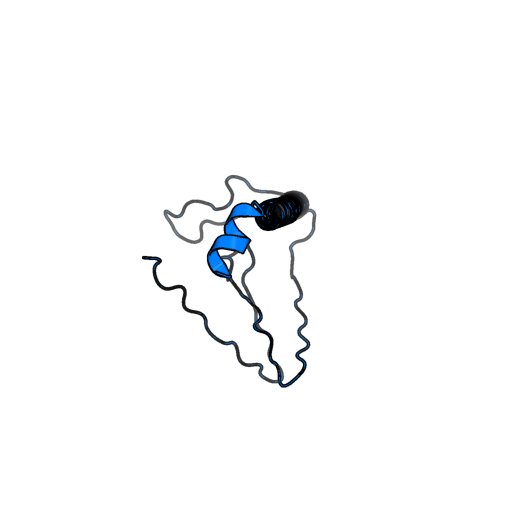 LYS A C 1
ATOM 853 O O . LYS A 1 107 ? -8.823 36.968 27.915 1.00 55.69 107 LYS A O 1
ATOM 858 N N . PRO A 1 108 ? -7.294 37.059 29.578 1.00 53.94 108 PRO A N 1
ATOM 859 C CA . PRO A 1 108 ? -8.254 36.879 30.673 1.00 53.94 108 PRO A CA 1
ATOM 860 C C . PRO A 1 108 ? -9.367 37.944 30.709 1.00 53.94 108 PRO A C 1
ATOM 862 O O . PRO A 1 108 ? -10.432 37.675 31.249 1.00 53.94 108 PRO A O 1
ATOM 865 N N . GLU A 1 109 ? -9.171 39.103 30.070 1.00 55.12 109 GLU A N 1
ATOM 866 C CA . GLU A 1 109 ? -10.168 40.185 29.994 1.00 55.12 109 GLU A CA 1
ATOM 867 C C . GLU A 1 109 ? -11.484 39.788 29.292 1.00 55.12 109 GLU A C 1
ATOM 869 O O . GLU A 1 109 ? -12.523 40.345 29.616 1.00 55.12 109 GLU A O 1
ATOM 874 N N . LEU A 1 110 ? -11.482 38.809 28.376 1.00 52.84 110 LEU A N 1
ATOM 875 C CA . LEU A 1 110 ? -12.695 38.382 27.648 1.00 52.84 110 LEU A CA 1
ATOM 876 C C . LEU A 1 110 ? -13.523 37.315 28.384 1.00 52.84 110 LEU A C 1
ATOM 878 O O . LEU A 1 110 ? -14.655 37.042 27.992 1.00 52.84 110 LEU A O 1
ATOM 882 N N . VAL A 1 111 ? -12.968 36.686 29.426 1.00 54.94 111 VAL A N 1
ATOM 883 C CA . VAL A 1 111 ? -13.665 35.634 30.188 1.00 54.94 111 VAL A CA 1
ATOM 884 C C . VAL A 1 111 ? -14.551 36.241 31.279 1.00 54.94 111 VAL A C 1
ATOM 886 O O . VAL A 1 111 ? -15.622 35.705 31.554 1.00 54.94 111 VAL A O 1
ATOM 889 N N . GLU A 1 112 ? -14.156 37.379 31.857 1.00 56.09 112 GLU A N 1
ATOM 890 C CA . GLU A 1 112 ? -14.966 38.071 32.871 1.00 56.09 112 GLU A CA 1
ATOM 891 C C . GLU A 1 112 ? -16.209 38.757 32.282 1.00 56.09 112 GLU A C 1
ATOM 893 O O . GLU A 1 112 ? -17.231 38.837 32.955 1.00 56.09 112 GLU A O 1
ATOM 898 N N . GLU A 1 113 ? -16.181 39.167 31.009 1.00 51.81 113 GLU A N 1
ATOM 899 C CA . GLU A 1 113 ? -17.318 39.833 30.347 1.00 51.81 113 GLU A CA 1
ATOM 900 C C . GLU A 1 113 ? -18.458 38.863 29.965 1.00 51.81 113 GLU A C 1
ATOM 902 O O . GLU A 1 113 ? -19.585 39.281 29.727 1.00 51.81 113 GLU A O 1
ATOM 907 N N . ILE A 1 114 ? -18.186 37.553 29.933 1.00 54.22 114 ILE A N 1
ATOM 908 C CA . ILE A 1 114 ? -19.179 36.507 29.615 1.00 54.22 114 ILE A CA 1
ATOM 909 C C . ILE A 1 114 ? -19.874 35.978 30.884 1.00 54.22 114 ILE A C 1
ATOM 911 O O . ILE A 1 114 ? -20.928 35.348 30.800 1.00 54.22 114 ILE A O 1
ATOM 915 N N . LEU A 1 115 ? -19.293 36.220 32.063 1.00 52.16 115 LEU A N 1
ATOM 916 C CA . LEU A 1 115 ? -19.783 35.721 33.353 1.00 52.16 115 LEU A CA 1
ATOM 917 C C . LEU A 1 115 ? -20.505 36.789 34.198 1.00 52.16 115 LEU A C 1
ATOM 919 O O . LEU A 1 115 ? -20.871 36.487 35.336 1.00 52.16 115 LEU A O 1
ATOM 923 N N . ALA A 1 116 ? -20.711 37.997 33.658 1.00 41.53 116 ALA A N 1
ATOM 924 C CA . ALA A 1 116 ? -21.438 39.101 34.294 1.00 41.53 116 ALA A CA 1
ATOM 925 C C . ALA A 1 116 ? -22.902 39.197 33.831 1.00 41.53 116 ALA A C 1
ATOM 927 O O . ALA A 1 116 ? -23.164 39.011 32.621 1.00 41.53 116 ALA A O 1
#